Protein AF-A0A952RMD5-F1 (afdb_monomer_lite)

Radius of gyration: 16.38 Å; chains: 1; bounding box: 24×52×46 Å

pLDDT: mean 80.56, std 15.8, range [41.75, 96.69]

Foldseek 3Di:
DDDDPDPDPPPWDFKWKWKAAPVRDIDIWTADPVRDTDDPDDGADFIKMWIQTSVGIDTDPDTDRDPPPCVQAPQCGHPPGHHDDDDD

Secondary structure (DSSP, 8-state):
-PPP-------PPPPEEEEE-TTS-EEEEE--TTS---------SSBEEEEEETTEEEE-SS-BS-S-GGGT--SS--TTPPPP----

Structure (mmCIF, N/CA/C/O backbone):
data_AF-A0A952RMD5-F1
#
_entry.id   AF-A0A952RMD5-F1
#
loop_
_atom_site.group_PDB
_atom_site.id
_atom_site.type_symbol
_atom_site.label_atom_id
_atom_site.label_alt_id
_atom_site.label_comp_id
_atom_site.label_asym_id
_atom_site.label_entity_id
_atom_site.label_seq_id
_atom_site.pdbx_PDB_ins_code
_atom_site.Cartn_x
_atom_site.Cartn_y
_atom_site.Cartn_z
_atom_site.occupancy
_atom_site.B_iso_or_equiv
_atom_site.auth_seq_id
_atom_site.auth_comp_id
_atom_site.auth_asym_id
_atom_site.auth_atom_id
_atom_site.pdbx_PDB_model_num
ATOM 1 N N . MET A 1 1 ? -2.948 35.829 32.812 1.00 41.75 1 MET A N 1
ATOM 2 C CA . MET A 1 1 ? -2.614 35.928 31.375 1.00 41.75 1 MET A CA 1
ATOM 3 C C . MET A 1 1 ? -2.094 34.573 30.922 1.00 41.75 1 MET A C 1
ATOM 5 O O . MET A 1 1 ? -1.058 34.138 31.405 1.00 41.75 1 MET A O 1
ATOM 9 N N . GLN A 1 2 ? -2.876 33.861 30.109 1.00 44.00 2 GLN A N 1
ATOM 10 C CA . GLN A 1 2 ? -2.586 32.503 29.644 1.00 44.00 2 GLN A CA 1
ATOM 11 C C . GLN A 1 2 ? -1.411 32.538 28.655 1.00 44.00 2 GLN A C 1
ATOM 13 O O . GLN A 1 2 ? -1.511 33.169 27.606 1.00 44.00 2 GLN A O 1
ATOM 18 N N . VAL A 1 3 ? -0.305 31.866 28.978 1.00 46.91 3 VAL A N 1
ATOM 19 C CA . VAL A 1 3 ? 0.788 31.631 28.027 1.00 46.91 3 VAL A CA 1
ATOM 20 C C . VAL A 1 3 ? 0.284 30.707 26.915 1.00 46.91 3 VAL A C 1
ATOM 22 O O . VAL A 1 3 ? -0.148 29.580 27.169 1.00 46.91 3 VAL A O 1
ATOM 25 N N . GLY A 1 4 ? 0.271 31.217 25.683 1.00 45.97 4 GLY A N 1
ATOM 26 C CA . GLY A 1 4 ? -0.107 30.460 24.498 1.00 45.97 4 GLY A CA 1
ATOM 27 C C . GLY A 1 4 ? 0.837 29.279 24.319 1.00 45.97 4 GLY A C 1
ATOM 28 O O . GLY A 1 4 ? 2.044 29.457 24.173 1.00 45.97 4 GLY A O 1
ATOM 29 N N . ARG A 1 5 ? 0.291 28.061 24.344 1.00 53.12 5 ARG A N 1
ATOM 30 C CA . ARG A 1 5 ? 1.045 26.879 23.939 1.00 53.12 5 ARG A CA 1
ATOM 31 C C . ARG A 1 5 ? 1.303 26.992 22.446 1.00 53.12 5 ARG A C 1
ATOM 33 O O . ARG A 1 5 ? 0.359 26.973 21.655 1.00 53.12 5 ARG A O 1
ATOM 40 N N . ALA A 1 6 ? 2.575 27.132 22.082 1.00 53.78 6 ALA A N 1
ATOM 41 C CA . ALA A 1 6 ? 3.032 26.816 20.743 1.00 53.78 6 ALA A CA 1
ATOM 42 C C . ALA A 1 6 ? 2.438 25.449 20.385 1.00 53.78 6 ALA A C 1
ATOM 44 O O . ALA A 1 6 ? 2.607 24.485 21.132 1.00 53.78 6 ALA A O 1
ATOM 45 N N . ARG A 1 7 ? 1.664 25.385 19.300 1.00 56.88 7 ARG A N 1
ATOM 46 C CA . ARG A 1 7 ? 1.251 24.098 18.751 1.00 56.88 7 ARG A CA 1
ATOM 47 C C . ARG A 1 7 ? 2.545 23.430 18.310 1.00 56.88 7 ARG A C 1
ATOM 49 O O . ARG A 1 7 ? 3.191 23.920 17.387 1.00 56.88 7 ARG A O 1
ATOM 56 N N . GLU A 1 8 ? 2.954 22.386 19.023 1.00 49.16 8 GLU A N 1
ATOM 57 C CA . GLU A 1 8 ? 3.995 21.474 18.559 1.00 49.16 8 GLU A CA 1
ATOM 58 C C . GLU A 1 8 ? 3.692 21.138 17.091 1.00 49.16 8 GLU A C 1
ATOM 60 O O . GLU A 1 8 ? 2.513 20.941 16.760 1.00 49.16 8 GLU A O 1
ATOM 65 N N . PRO A 1 9 ? 4.689 21.120 16.185 1.00 45.91 9 PRO A N 1
ATOM 66 C CA . PRO A 1 9 ? 4.439 20.645 14.838 1.00 45.91 9 PRO A CA 1
ATOM 67 C C . PRO A 1 9 ? 3.874 19.239 14.992 1.00 45.91 9 PRO A C 1
ATOM 69 O O . PRO A 1 9 ? 4.541 18.354 15.532 1.00 45.91 9 PRO A O 1
ATOM 72 N N . VAL A 1 10 ? 2.618 19.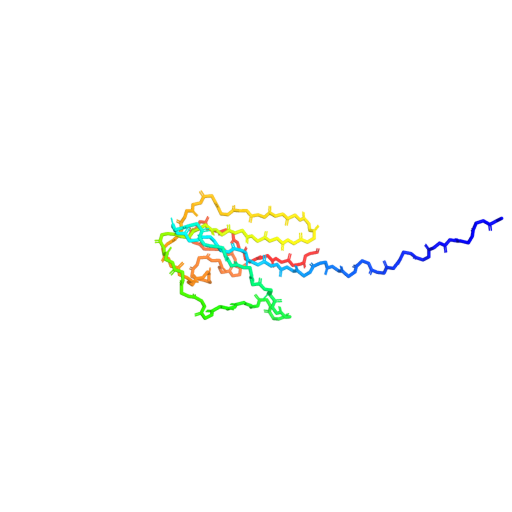046 14.583 1.00 48.44 10 VAL A N 1
ATOM 73 C CA . VAL A 1 10 ? 2.039 17.713 14.474 1.00 48.44 10 VAL A CA 1
ATOM 74 C C . VAL A 1 10 ? 2.941 17.012 13.474 1.00 48.44 10 VAL A C 1
ATOM 76 O O . VAL A 1 10 ? 2.839 17.264 12.275 1.00 48.44 10 VAL A O 1
ATOM 79 N N . ARG A 1 11 ? 3.893 16.204 13.961 1.00 47.12 11 ARG A N 1
ATOM 80 C CA . ARG A 1 11 ? 4.615 15.250 13.123 1.00 47.12 11 ARG A CA 1
ATOM 81 C C . ARG A 1 11 ? 3.510 14.530 12.373 1.00 47.12 11 ARG A C 1
ATOM 83 O O . ARG A 1 11 ? 2.668 13.898 13.012 1.00 47.12 11 ARG A O 1
ATOM 90 N N . ALA A 1 12 ? 3.441 14.723 11.058 1.00 53.00 12 ALA A N 1
ATOM 91 C CA . ALA A 1 12 ? 2.499 13.994 10.234 1.00 53.00 12 ALA A CA 1
ATOM 92 C C . ALA A 1 12 ? 2.662 12.518 10.611 1.00 53.00 12 ALA A C 1
ATOM 94 O O . ALA A 1 12 ? 3.776 11.992 10.568 1.00 53.00 12 ALA A O 1
ATOM 95 N N . ALA A 1 13 ? 1.597 11.892 11.118 1.00 59.56 13 ALA A N 1
ATOM 96 C CA . ALA A 1 13 ? 1.649 10.472 11.431 1.00 59.56 13 ALA A CA 1
ATOM 97 C C . ALA A 1 13 ? 2.103 9.733 10.158 1.00 59.56 13 ALA A C 1
ATOM 99 O O . ALA A 1 13 ? 1.588 10.040 9.079 1.00 59.56 13 ALA A O 1
ATOM 100 N N . PRO A 1 14 ? 3.089 8.825 10.246 1.00 76.94 14 PRO A N 1
ATOM 101 C CA . PRO A 1 14 ? 3.661 8.210 9.059 1.00 76.94 14 PRO A CA 1
ATOM 102 C C . PRO A 1 14 ? 2.582 7.450 8.283 1.00 76.94 14 PRO A C 1
ATOM 104 O O . PRO A 1 14 ? 1.704 6.806 8.868 1.00 76.94 14 PRO A O 1
ATOM 107 N N . VAL A 1 15 ? 2.631 7.549 6.953 1.00 87.50 15 VAL A N 1
ATOM 108 C CA . VAL A 1 15 ? 1.748 6.765 6.089 1.00 87.50 15 VAL A CA 1
ATOM 109 C C . VAL A 1 15 ? 2.095 5.285 6.264 1.00 87.50 15 VAL A C 1
ATOM 111 O O . VAL A 1 15 ? 3.266 4.909 6.320 1.00 87.50 15 VAL A O 1
ATOM 114 N N . SER A 1 16 ? 1.074 4.438 6.358 1.00 91.81 16 SER A N 1
ATOM 115 C CA . SER A 1 16 ? 1.237 2.995 6.542 1.00 91.81 16 SER A CA 1
ATOM 116 C C . SER A 1 16 ? 0.319 2.197 5.630 1.00 91.81 16 SER A C 1
ATOM 118 O O . SER A 1 16 ? -0.777 2.642 5.279 1.00 91.81 16 SER A O 1
ATOM 120 N N . VAL A 1 17 ? 0.772 1.002 5.259 1.00 92.12 17 VAL A N 1
ATOM 121 C CA . VAL A 1 17 ? 0.013 0.041 4.456 1.00 92.12 17 VAL A CA 1
ATOM 122 C C . VAL A 1 17 ? -0.307 -1.173 5.309 1.00 92.12 17 VAL A C 1
ATOM 124 O O . VAL A 1 17 ? 0.598 -1.831 5.818 1.00 92.12 17 VAL A O 1
ATOM 127 N N . THR A 1 18 ? -1.590 -1.492 5.440 1.00 94.81 18 THR A N 1
ATOM 128 C CA . THR A 1 18 ? -2.070 -2.700 6.109 1.00 94.81 18 THR A CA 1
ATOM 129 C C . THR A 1 18 ? -2.581 -3.696 5.079 1.00 94.81 18 THR A C 1
ATOM 131 O O . THR A 1 18 ? -3.484 -3.383 4.304 1.00 94.81 18 THR A O 1
ATOM 134 N N . ILE A 1 19 ? -2.040 -4.912 5.101 1.00 95.00 19 ILE A N 1
ATOM 135 C CA . ILE A 1 19 ? -2.485 -6.042 4.284 1.00 95.00 19 ILE A CA 1
ATOM 136 C C . ILE A 1 19 ? -3.162 -7.065 5.192 1.00 95.00 19 ILE A C 1
ATOM 138 O O . ILE A 1 19 ? -2.637 -7.406 6.246 1.00 95.00 19 ILE A O 1
ATOM 142 N N . THR A 1 20 ? -4.324 -7.562 4.776 1.00 95.75 20 THR A N 1
ATOM 143 C CA . THR A 1 20 ? -5.031 -8.681 5.410 1.00 95.75 20 THR A CA 1
ATOM 144 C C . THR A 1 20 ? -5.137 -9.831 4.423 1.00 95.75 20 THR A C 1
ATOM 146 O O . THR A 1 20 ? -5.619 -9.643 3.306 1.00 95.75 20 THR A O 1
ATOM 149 N N . ASP A 1 21 ? -4.695 -11.013 4.832 1.00 95.75 21 ASP A N 1
ATOM 150 C CA . ASP A 1 21 ? -4.713 -12.224 4.015 1.00 95.75 21 ASP A CA 1
ATOM 151 C C . ASP A 1 21 ? -6.048 -12.987 4.126 1.00 95.75 21 ASP A C 1
ATOM 153 O O . ASP A 1 21 ? -6.901 -12.676 4.962 1.00 95.75 21 ASP A O 1
ATOM 157 N N . VAL A 1 22 ? -6.233 -14.015 3.294 1.00 96.69 22 VAL A N 1
ATOM 158 C CA . VAL A 1 22 ? -7.464 -14.832 3.280 1.00 96.69 22 VAL A CA 1
ATOM 159 C C . VAL A 1 22 ? -7.736 -15.561 4.602 1.00 96.69 22 VAL A C 1
ATOM 161 O O . VAL A 1 22 ? -8.872 -15.920 4.897 1.00 96.69 22 VAL A O 1
ATOM 164 N N . ARG A 1 23 ? -6.702 -15.777 5.419 1.00 95.44 23 ARG A N 1
ATOM 165 C CA . ARG A 1 23 ? -6.793 -16.412 6.741 1.00 95.44 23 ARG A CA 1
ATOM 166 C C . ARG A 1 23 ? -7.010 -15.383 7.857 1.00 95.44 23 ARG A C 1
ATOM 168 O O . ARG A 1 23 ? -6.930 -15.742 9.027 1.00 95.44 23 ARG A O 1
ATOM 175 N N . GLY A 1 24 ? -7.243 -14.116 7.509 1.00 94.50 24 GLY A N 1
ATOM 176 C CA . GLY A 1 24 ? -7.440 -13.020 8.455 1.00 94.50 24 GLY A CA 1
ATOM 177 C C . GLY A 1 24 ? -6.152 -12.515 9.106 1.00 94.50 24 GLY A C 1
ATOM 178 O O . GLY A 1 24 ? -6.222 -11.748 10.063 1.00 94.50 24 GLY A O 1
ATOM 179 N N . ARG A 1 25 ? -4.969 -12.921 8.624 1.00 95.56 25 ARG A N 1
ATOM 180 C CA . ARG A 1 25 ? -3.699 -12.432 9.175 1.00 95.56 25 ARG A CA 1
ATOM 181 C C . ARG A 1 25 ? -3.403 -11.050 8.627 1.00 95.56 25 ARG A C 1
ATOM 183 O O . ARG A 1 25 ? -3.401 -10.856 7.413 1.00 95.56 25 ARG A O 1
ATOM 190 N N . THR A 1 26 ? -3.129 -10.123 9.535 1.00 95.44 26 THR A N 1
ATOM 191 C CA . THR A 1 26 ? -2.827 -8.735 9.214 1.00 95.44 26 THR A CA 1
ATOM 192 C C . THR A 1 26 ? -1.345 -8.437 9.353 1.00 95.44 26 THR A C 1
ATOM 194 O O . THR A 1 26 ? -0.640 -8.995 10.198 1.00 95.44 26 THR A O 1
ATOM 197 N N . GLU A 1 27 ? -0.878 -7.525 8.517 1.00 94.75 27 GLU A N 1
ATOM 198 C CA . GLU A 1 27 ? 0.445 -6.945 8.613 1.00 94.75 27 GLU A CA 1
ATOM 199 C C . GLU A 1 27 ? 0.391 -5.473 8.243 1.00 94.75 27 GLU A C 1
ATOM 201 O O . GLU A 1 27 ? -0.186 -5.113 7.220 1.00 94.75 27 GLU A O 1
ATOM 206 N N . THR A 1 28 ? 1.015 -4.638 9.069 1.00 94.56 28 THR A N 1
ATOM 207 C CA . THR A 1 28 ? 1.129 -3.202 8.830 1.00 94.56 28 THR A CA 1
ATOM 208 C C . THR A 1 28 ? 2.588 -2.852 8.593 1.00 94.56 28 THR A C 1
ATOM 210 O O . THR A 1 28 ? 3.431 -3.080 9.458 1.00 94.56 28 THR A O 1
ATOM 213 N N . MET A 1 29 ? 2.876 -2.272 7.433 1.00 92.44 29 MET A N 1
ATOM 214 C CA . MET A 1 29 ? 4.201 -1.802 7.046 1.00 92.44 29 MET A CA 1
ATOM 215 C C . MET A 1 29 ? 4.216 -0.279 7.052 1.00 92.44 29 MET A C 1
ATOM 217 O O . MET A 1 29 ? 3.296 0.367 6.543 1.00 92.44 29 MET A O 1
ATOM 221 N N . GLN A 1 30 ? 5.272 0.289 7.626 1.00 89.88 30 GLN A N 1
ATOM 222 C CA . GLN A 1 30 ? 5.549 1.714 7.503 1.00 89.88 30 GLN A CA 1
ATOM 223 C C . GLN A 1 30 ? 6.174 1.984 6.141 1.00 89.88 30 GLN A C 1
ATOM 225 O O . GLN A 1 30 ? 6.981 1.191 5.651 1.00 89.88 30 GLN A O 1
ATOM 230 N N . ILE A 1 31 ? 5.785 3.099 5.537 1.00 87.38 31 ILE A N 1
ATOM 231 C CA . ILE A 1 31 ? 6.390 3.554 4.295 1.00 87.38 31 ILE A CA 1
ATOM 232 C C . ILE A 1 31 ? 7.682 4.308 4.641 1.00 87.38 31 ILE A C 1
ATOM 234 O O . ILE A 1 31 ? 7.724 5.056 5.617 1.00 87.38 31 ILE A O 1
ATOM 238 N N . ASN A 1 32 ? 8.751 4.083 3.879 1.00 84.38 32 ASN A N 1
ATOM 239 C CA . ASN A 1 32 ? 9.997 4.831 4.032 1.00 84.38 32 ASN A CA 1
ATOM 240 C C . ASN A 1 32 ? 9.907 6.227 3.385 1.00 84.38 32 ASN A C 1
ATOM 242 O O . ASN A 1 32 ? 8.939 6.549 2.701 1.00 84.38 32 ASN A O 1
ATOM 246 N N . GLU A 1 33 ? 10.946 7.046 3.555 1.00 80.19 33 GLU A N 1
ATOM 247 C CA . GLU A 1 33 ? 10.996 8.415 3.009 1.00 80.19 33 GLU A CA 1
ATOM 248 C C . GLU A 1 33 ? 10.898 8.474 1.474 1.00 80.19 33 GLU A C 1
ATOM 250 O O . GLU A 1 33 ? 10.480 9.482 0.917 1.00 80.19 33 GLU A O 1
ATOM 255 N N . ALA A 1 34 ? 11.235 7.385 0.777 1.00 81.00 34 ALA A N 1
ATOM 256 C CA . ALA A 1 34 ? 11.109 7.270 -0.674 1.00 81.00 34 ALA A CA 1
ATOM 257 C C . ALA A 1 34 ? 9.726 6.759 -1.130 1.00 81.00 34 ALA A C 1
ATOM 259 O O . ALA A 1 34 ? 9.532 6.484 -2.315 1.00 81.00 34 ALA A O 1
ATOM 260 N N . GLY A 1 35 ? 8.771 6.575 -0.213 1.00 78.62 35 GLY A N 1
ATOM 261 C CA . GLY A 1 35 ? 7.433 6.082 -0.538 1.00 78.62 35 GLY A CA 1
ATOM 262 C C . GLY A 1 35 ? 7.340 4.561 -0.727 1.00 78.62 35 GLY A C 1
ATOM 263 O O . GLY A 1 35 ? 6.325 4.074 -1.225 1.00 78.62 35 GLY A O 1
ATOM 264 N N . ASN A 1 36 ? 8.369 3.798 -0.345 1.00 83.12 36 ASN A N 1
ATOM 265 C CA . ASN A 1 36 ? 8.422 2.344 -0.522 1.00 83.12 36 ASN A CA 1
ATOM 266 C C . ASN A 1 36 ? 8.140 1.585 0.782 1.00 83.12 36 ASN A C 1
ATOM 268 O O . ASN A 1 36 ? 8.445 2.056 1.877 1.00 83.12 36 ASN A O 1
ATOM 272 N N . PHE A 1 37 ? 7.604 0.373 0.652 1.00 87.69 37 PHE A N 1
ATOM 273 C CA . PHE A 1 37 ? 7.368 -0.567 1.746 1.00 87.69 37 PHE A CA 1
ATOM 274 C C . PHE A 1 37 ? 7.576 -2.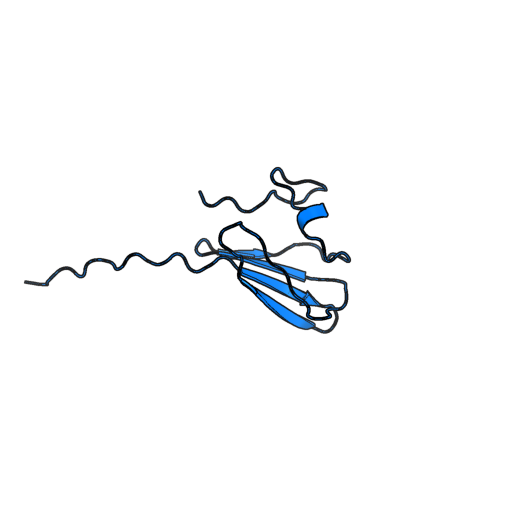002 1.247 1.00 87.69 37 PHE A C 1
ATOM 276 O O . PHE A 1 37 ? 7.397 -2.295 0.066 1.00 87.69 37 PHE A O 1
ATOM 283 N N . SER A 1 38 ? 7.956 -2.904 2.145 1.00 88.00 38 SER A N 1
ATOM 284 C CA . SER A 1 38 ? 8.145 -4.323 1.836 1.00 88.00 38 SER A CA 1
ATOM 285 C C . SER A 1 38 ? 7.978 -5.163 3.095 1.00 88.00 38 SER A C 1
ATOM 287 O O . SER A 1 38 ? 8.286 -4.692 4.189 1.00 88.00 38 SER A O 1
ATOM 289 N N . SER A 1 39 ? 7.578 -6.422 2.932 1.00 87.75 39 SER A N 1
ATOM 290 C CA . SER A 1 39 ? 7.561 -7.408 4.010 1.00 87.75 39 SER A CA 1
ATOM 291 C C . SER A 1 39 ? 8.150 -8.743 3.554 1.00 87.75 39 SER A C 1
ATOM 293 O O . SER A 1 39 ? 8.030 -9.130 2.394 1.00 87.75 39 SER A O 1
ATOM 295 N N . THR A 1 40 ? 8.777 -9.457 4.491 1.00 89.12 40 THR A N 1
ATOM 296 C CA . THR A 1 40 ? 9.221 -10.852 4.344 1.00 89.12 40 THR A CA 1
ATOM 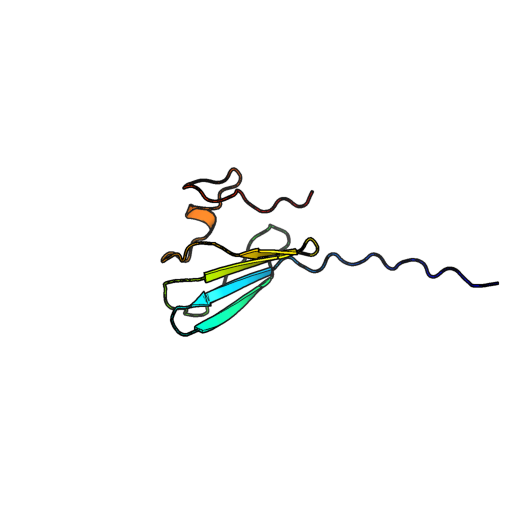297 C C . THR A 1 40 ? 8.197 -11.858 4.878 1.00 89.12 40 THR A C 1
ATOM 299 O O . THR A 1 40 ? 8.402 -13.073 4.795 1.00 89.12 40 THR A O 1
ATOM 302 N N . ARG A 1 41 ? 7.086 -11.385 5.451 1.00 89.69 41 ARG A N 1
ATOM 303 C CA . ARG A 1 41 ? 6.061 -12.235 6.045 1.00 89.69 41 ARG A CA 1
ATOM 304 C C . ARG A 1 41 ? 5.258 -12.927 4.954 1.00 89.69 41 ARG A C 1
ATOM 306 O O . ARG A 1 41 ? 4.826 -12.343 3.964 1.00 89.69 41 ARG A O 1
ATOM 313 N N . ARG A 1 42 ? 5.019 -14.218 5.166 1.00 89.81 42 ARG A N 1
ATOM 314 C CA . ARG A 1 42 ? 4.318 -15.057 4.196 1.00 89.81 42 ARG A CA 1
ATOM 315 C C . ARG A 1 42 ? 2.806 -15.002 4.423 1.00 89.81 42 ARG A C 1
ATOM 317 O O . ARG A 1 42 ? 2.266 -15.698 5.289 1.00 89.81 42 ARG A O 1
ATOM 324 N N . LEU A 1 43 ? 2.135 -14.167 3.638 1.00 91.81 43 LEU A N 1
ATOM 325 C CA . LEU A 1 43 ? 0.677 -14.042 3.592 1.00 91.81 43 LEU A CA 1
ATOM 326 C C . LEU A 1 43 ? 0.091 -14.905 2.464 1.00 91.81 43 LEU A C 1
ATOM 328 O O . LEU A 1 43 ? 0.797 -15.272 1.527 1.00 91.81 43 LEU A O 1
ATOM 332 N N . ASN A 1 44 ? -1.191 -15.264 2.574 1.00 94.44 44 ASN A N 1
ATOM 333 C CA . ASN A 1 44 ? -1.901 -16.014 1.534 1.00 94.44 44 ASN A CA 1
ATOM 334 C C . ASN A 1 44 ? -2.956 -15.145 0.848 1.00 94.44 44 ASN A C 1
ATOM 336 O O . ASN A 1 44 ? -3.867 -14.638 1.504 1.00 94.44 44 ASN A O 1
ATOM 340 N N . ALA A 1 45 ? -2.860 -15.037 -0.473 1.00 91.25 45 ALA A N 1
ATOM 341 C CA . ALA A 1 45 ? -3.894 -14.426 -1.294 1.00 91.25 45 ALA A CA 1
ATOM 342 C C . ALA A 1 45 ? -5.252 -15.148 -1.140 1.00 91.25 45 ALA A C 1
ATOM 344 O O . ALA A 1 45 ? -5.276 -16.342 -0.819 1.00 91.25 45 ALA A O 1
ATOM 345 N N . PRO A 1 46 ? -6.379 -14.473 -1.433 1.00 94.88 46 PRO A N 1
ATOM 346 C CA . PRO A 1 46 ? -6.510 -13.052 -1.780 1.00 94.88 46 PRO A CA 1
ATOM 347 C C . PRO A 1 46 ? -6.188 -12.083 -0.630 1.00 94.88 46 PRO A C 1
ATOM 349 O O . PRO A 1 46 ? -6.364 -12.406 0.543 1.00 94.88 46 PRO A O 1
ATOM 352 N N . TYR A 1 47 ? -5.762 -10.869 -0.981 1.00 94.56 47 TYR A N 1
ATOM 353 C CA . TYR A 1 47 ? -5.420 -9.796 -0.049 1.00 94.56 47 TYR A CA 1
ATOM 354 C C . TYR A 1 47 ? -6.471 -8.690 -0.037 1.00 94.56 47 TYR A C 1
ATOM 356 O O . TYR A 1 47 ? -6.948 -8.262 -1.090 1.00 94.56 47 TYR A O 1
ATOM 364 N N . LYS A 1 48 ? -6.771 -8.175 1.155 1.00 95.12 48 LYS A N 1
ATOM 365 C CA . LYS A 1 48 ? -7.393 -6.862 1.360 1.00 95.12 48 LYS A CA 1
ATOM 366 C C . LYS A 1 48 ? -6.314 -5.878 1.783 1.00 95.12 48 LYS A C 1
ATOM 368 O O . LYS A 1 48 ? -5.477 -6.222 2.613 1.00 95.12 48 LYS A O 1
ATOM 373 N N . VAL A 1 49 ? -6.351 -4.663 1.248 1.00 93.62 49 VAL A N 1
ATOM 374 C CA . VAL A 1 49 ? -5.330 -3.647 1.526 1.00 93.62 49 VAL A CA 1
ATOM 375 C C . VAL A 1 49 ? -5.990 -2.349 1.963 1.00 93.62 49 VAL A C 1
ATOM 377 O O . VAL A 1 49 ? -7.003 -1.932 1.395 1.00 93.62 49 VAL A O 1
ATOM 380 N N . ALA A 1 50 ? -5.402 -1.709 2.965 1.00 92.44 50 ALA A N 1
ATOM 381 C CA . ALA A 1 50 ? -5.744 -0.368 3.402 1.00 92.44 50 ALA A CA 1
ATOM 382 C C . ALA A 1 50 ? -4.478 0.483 3.509 1.00 92.44 50 ALA A C 1
ATOM 384 O O . ALA A 1 50 ? -3.436 -0.003 3.942 1.00 92.44 50 ALA A O 1
ATOM 385 N N . VAL A 1 51 ? -4.581 1.756 3.144 1.00 91.25 51 VAL A N 1
ATOM 386 C CA . VAL A 1 51 ? -3.528 2.747 3.360 1.00 91.25 51 VAL A CA 1
ATOM 387 C C . VAL A 1 51 ? -4.049 3.801 4.317 1.00 91.25 51 VAL A C 1
ATOM 389 O O . VAL A 1 51 ? -5.104 4.391 4.073 1.00 91.25 51 VAL A O 1
ATOM 392 N N . THR A 1 52 ? -3.317 4.035 5.399 1.00 90.88 52 THR A N 1
ATOM 393 C CA . THR A 1 52 ? -3.660 5.028 6.419 1.00 90.88 52 THR A CA 1
ATOM 394 C C . THR A 1 52 ? -2.654 6.165 6.387 1.00 90.88 52 THR A C 1
ATOM 396 O O . THR A 1 52 ? -1.449 5.935 6.385 1.00 90.88 52 THR A O 1
ATOM 399 N N . SER A 1 53 ? -3.169 7.391 6.368 1.00 87.62 53 SER A N 1
ATOM 400 C CA . SER A 1 53 ? -2.421 8.650 6.396 1.00 87.62 53 SER A CA 1
ATOM 401 C C . SER A 1 53 ? -3.040 9.587 7.445 1.00 87.62 53 SER A C 1
ATOM 403 O O . SER A 1 53 ? -4.161 9.329 7.894 1.00 87.62 53 SER A O 1
ATOM 405 N N . PRO A 1 54 ? -2.409 10.724 7.786 1.00 84.25 54 PRO A N 1
ATOM 406 C CA . PRO A 1 54 ? -3.023 11.727 8.663 1.00 84.25 54 PRO A CA 1
ATOM 407 C C . PRO A 1 54 ? -4.346 12.288 8.131 1.00 84.25 54 PRO A C 1
ATOM 409 O O . PRO A 1 54 ? -5.179 12.748 8.905 1.00 84.25 54 PRO A O 1
ATOM 412 N N . LYS A 1 55 ? -4.551 12.246 6.807 1.00 83.81 55 LYS A N 1
ATOM 413 C CA . LYS A 1 55 ? -5.775 12.718 6.143 1.00 83.81 55 LYS A CA 1
ATOM 414 C C . LYS A 1 55 ? -6.904 11.683 6.162 1.00 83.81 55 LYS A C 1
ATOM 416 O O . LYS A 1 55 ? -8.020 11.999 5.761 1.00 83.81 55 LYS A O 1
ATOM 421 N N . GLY 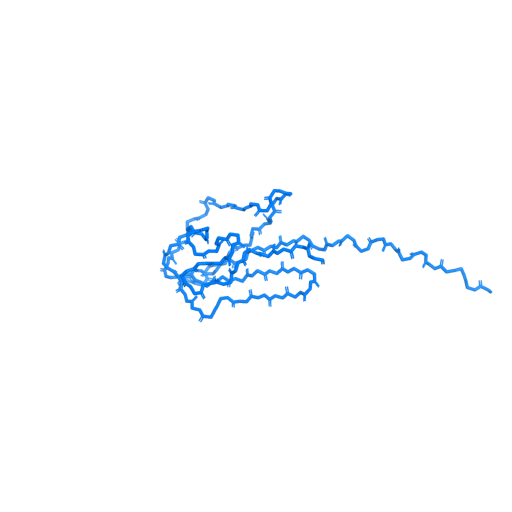A 1 56 ? -6.622 10.454 6.599 1.00 87.12 56 GLY A N 1
ATOM 422 C CA . GLY A 1 56 ? -7.590 9.366 6.686 1.00 87.12 56 GLY A CA 1
ATOM 423 C C . GLY A 1 56 ? -7.096 8.054 6.081 1.00 87.12 56 GLY A C 1
ATOM 424 O O . GLY A 1 56 ? -5.947 7.927 5.637 1.00 87.12 56 GLY A O 1
ATOM 425 N N . THR A 1 57 ? -8.003 7.078 6.054 1.00 90.62 57 THR A N 1
ATOM 426 C CA . THR A 1 57 ? -7.758 5.715 5.572 1.00 90.62 57 THR A CA 1
ATOM 427 C C . THR A 1 57 ? -8.501 5.461 4.267 1.00 90.62 57 THR A C 1
ATOM 429 O O . THR A 1 57 ? -9.690 5.755 4.144 1.00 90.62 57 THR A O 1
ATOM 432 N N . ARG A 1 58 ? -7.810 4.866 3.293 1.00 90.25 58 ARG A N 1
ATOM 433 C CA . ARG A 1 58 ? -8.390 4.390 2.032 1.00 90.25 58 ARG A CA 1
ATOM 434 C C . ARG A 1 58 ? -8.269 2.875 1.979 1.00 90.25 58 ARG A C 1
ATOM 436 O O . ARG A 1 58 ? -7.193 2.338 2.219 1.00 90.25 58 ARG A O 1
ATOM 443 N N . VAL A 1 59 ? -9.363 2.195 1.656 1.00 91.75 59 VAL A N 1
ATOM 444 C CA . VAL A 1 59 ? -9.428 0.729 1.595 1.00 91.75 59 VAL A CA 1
ATOM 445 C C . VAL A 1 59 ? -9.681 0.303 0.155 1.00 91.75 59 VAL A C 1
ATOM 447 O O . VAL A 1 59 ? -10.513 0.899 -0.532 1.00 91.75 59 VAL A O 1
ATOM 450 N N . MET A 1 60 ? -8.972 -0.724 -0.312 1.00 89.50 60 MET A N 1
ATOM 451 C CA . MET A 1 60 ? -9.267 -1.334 -1.605 1.00 89.50 60 MET A CA 1
ATOM 452 C C . MET A 1 60 ? -10.676 -1.928 -1.599 1.00 89.50 60 MET A C 1
ATOM 454 O O . MET A 1 60 ? -11.049 -2.675 -0.697 1.00 89.50 60 MET A O 1
ATOM 458 N N . GLN A 1 61 ? -11.447 -1.637 -2.644 1.00 88.19 61 GLN A N 1
ATOM 459 C CA . GLN A 1 61 ? -12.796 -2.190 -2.804 1.00 88.19 61 GLN A CA 1
ATOM 460 C C . GLN A 1 61 ? -12.789 -3.644 -3.288 1.00 88.19 61 GLN A C 1
ATOM 462 O O . GLN A 1 61 ? -13.758 -4.372 -3.089 1.00 88.19 61 GLN A O 1
ATOM 467 N N . ARG A 1 62 ? -11.702 -4.068 -3.938 1.00 87.94 62 ARG A N 1
ATOM 468 C CA . ARG A 1 62 ? -11.525 -5.418 -4.476 1.00 87.94 62 ARG A CA 1
ATOM 469 C C . ARG A 1 62 ? -10.346 -6.089 -3.798 1.00 87.94 62 ARG A C 1
ATOM 471 O O . ARG A 1 62 ? -9.372 -5.430 -3.445 1.00 87.94 62 ARG A O 1
ATOM 478 N N . THR A 1 63 ? -10.431 -7.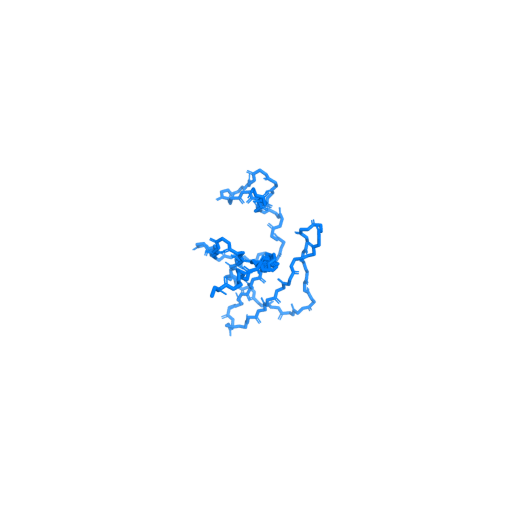403 -3.651 1.00 91.25 63 THR A N 1
ATOM 479 C CA . THR A 1 63 ? -9.278 -8.204 -3.256 1.00 91.25 63 THR A CA 1
ATOM 480 C C . THR A 1 63 ? -8.348 -8.443 -4.435 1.00 91.25 63 THR A C 1
ATOM 482 O O . THR A 1 63 ? -8.808 -8.550 -5.572 1.00 91.25 63 THR A O 1
ATOM 485 N N . ILE A 1 64 ? -7.057 -8.596 -4.158 1.00 91.00 64 ILE A N 1
ATOM 486 C CA . ILE A 1 64 ? -6.033 -8.894 -5.168 1.00 91.00 64 ILE A CA 1
ATOM 487 C C . ILE A 1 64 ? -5.292 -10.188 -4.847 1.00 9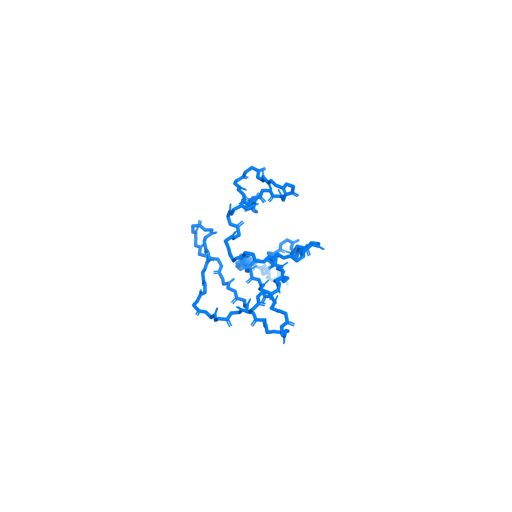1.00 64 ILE A C 1
ATOM 489 O O . ILE A 1 64 ? -5.175 -10.567 -3.686 1.00 91.00 64 ILE A O 1
ATOM 493 N N . ASN A 1 65 ? -4.766 -10.852 -5.877 1.00 91.56 65 ASN A N 1
ATOM 494 C CA . ASN A 1 65 ? -3.984 -12.082 -5.710 1.00 91.56 65 ASN A CA 1
ATOM 495 C C . ASN A 1 65 ? -2.466 -11.848 -5.792 1.00 91.56 65 ASN A C 1
ATOM 497 O O . ASN A 1 65 ? -1.692 -12.693 -5.349 1.00 91.56 65 ASN A O 1
ATOM 501 N N . GLY A 1 66 ? -2.040 -10.710 -6.348 1.00 85.31 66 GLY A N 1
ATOM 502 C CA . GLY A 1 66 ? -0.637 -10.306 -6.427 1.00 85.31 66 GLY A CA 1
ATOM 503 C C . GLY A 1 66 ? -0.193 -9.520 -5.194 1.00 85.31 66 GLY A C 1
ATOM 504 O O . GLY A 1 66 ? -0.990 -8.802 -4.597 1.00 85.31 66 GLY A O 1
ATOM 505 N N . GLY A 1 67 ? 1.080 -9.663 -4.818 1.00 85.00 67 GLY A N 1
ATOM 506 C CA . GLY A 1 67 ? 1.716 -8.855 -3.766 1.00 85.00 67 GLY A CA 1
ATOM 507 C C . GLY A 1 67 ? 2.407 -7.590 -4.289 1.00 85.00 67 GLY A C 1
ATOM 508 O O . GLY A 1 67 ? 2.736 -6.708 -3.500 1.00 85.00 67 GLY A O 1
ATOM 509 N N . ASP A 1 68 ? 2.612 -7.484 -5.607 1.00 86.38 68 ASP A N 1
ATOM 510 C CA . ASP A 1 68 ? 3.210 -6.299 -6.222 1.00 86.38 68 ASP A CA 1
ATOM 511 C C . ASP A 1 68 ? 2.157 -5.206 -6.428 1.00 86.38 68 ASP A C 1
ATOM 513 O O . ASP A 1 68 ? 1.434 -5.162 -7.425 1.00 86.38 68 ASP A O 1
ATOM 517 N N . CYS A 1 69 ? 2.073 -4.311 -5.446 1.00 83.69 69 CYS A N 1
ATOM 518 C CA . CYS A 1 69 ? 1.133 -3.197 -5.459 1.00 83.69 69 CYS A CA 1
ATOM 519 C C . CYS A 1 69 ? 1.449 -2.189 -6.578 1.00 83.69 69 CYS A C 1
ATOM 521 O O . CYS A 1 69 ? 0.542 -1.509 -7.059 1.00 83.69 69 CYS A O 1
ATOM 523 N N . ASN A 1 70 ? 2.710 -2.112 -7.021 1.00 82.44 70 ASN A N 1
ATOM 524 C CA . ASN A 1 70 ? 3.132 -1.184 -8.069 1.00 82.44 70 ASN A CA 1
ATOM 525 C C . ASN A 1 70 ? 2.632 -1.597 -9.457 1.00 82.44 70 ASN A C 1
ATOM 527 O O . ASN A 1 70 ? 2.566 -0.741 -10.335 1.00 82.44 70 ASN A O 1
ATOM 531 N N . GLY A 1 71 ? 2.233 -2.861 -9.637 1.00 81.06 71 GLY A N 1
ATOM 532 C CA . GLY A 1 71 ? 1.672 -3.354 -10.894 1.00 81.06 71 GLY A CA 1
ATOM 533 C C . GLY A 1 71 ? 0.334 -2.708 -11.273 1.00 81.06 71 GLY A C 1
ATOM 534 O O . GLY A 1 71 ? 0.046 -2.579 -12.456 1.00 81.06 71 GLY A O 1
ATOM 535 N N . CYS A 1 72 ? -0.459 -2.260 -10.291 1.00 83.50 72 CYS A N 1
ATOM 536 C CA . CYS A 1 72 ? -1.715 -1.533 -10.536 1.00 83.50 72 CYS A CA 1
ATOM 537 C C . CYS A 1 72 ? -1.642 -0.067 -10.070 1.00 83.50 72 CYS A C 1
ATOM 539 O O . CYS A 1 72 ? -2.215 0.821 -10.694 1.00 83.50 72 CYS A O 1
ATOM 541 N N . HIS A 1 73 ? -0.920 0.221 -8.982 1.00 84.75 73 HIS A N 1
ATOM 542 C CA . HIS A 1 73 ? -0.803 1.570 -8.417 1.00 84.75 73 HIS A CA 1
ATOM 543 C C . HIS A 1 73 ? 0.451 2.295 -8.922 1.00 84.75 73 HIS A C 1
ATOM 545 O O . HIS A 1 73 ? 1.373 2.627 -8.166 1.00 84.75 73 HIS A O 1
ATOM 551 N N . THR A 1 74 ? 0.486 2.554 -10.228 1.00 82.75 74 THR A N 1
ATOM 552 C CA . THR A 1 74 ? 1.524 3.388 -10.847 1.00 82.75 74 THR A CA 1
ATOM 553 C C . THR A 1 74 ? 1.407 4.843 -10.373 1.00 82.75 74 THR A C 1
ATOM 555 O O . THR A 1 74 ? 0.448 5.225 -9.699 1.00 82.75 74 THR A O 1
ATOM 558 N N . GLN A 1 75 ? 2.381 5.692 -10.716 1.00 79.25 75 GLN A N 1
ATOM 559 C CA . GLN A 1 75 ? 2.326 7.123 -10.382 1.00 79.25 75 GLN A CA 1
ATOM 560 C C . GLN A 1 75 ? 1.019 7.781 -10.856 1.00 79.25 75 GLN A C 1
ATOM 562 O O . GLN A 1 75 ? 0.436 8.575 -10.123 1.00 79.25 75 GLN A O 1
ATOM 567 N N . TRP A 1 76 ? 0.541 7.401 -12.040 1.00 78.19 76 TRP A N 1
ATOM 568 C CA . TRP A 1 76 ? -0.653 7.969 -12.671 1.00 78.19 76 TRP A CA 1
ATOM 569 C C . TRP A 1 76 ? -1.930 7.163 -12.396 1.00 78.19 76 TRP A C 1
ATOM 571 O O . TRP A 1 76 ? -3.029 7.655 -12.636 1.00 78.19 76 TRP A O 1
ATOM 581 N N . GLY A 1 77 ? -1.788 5.961 -11.832 1.00 79.31 77 GLY A N 1
ATOM 582 C CA . GLY A 1 77 ? -2.860 4.976 -11.725 1.00 79.31 77 GLY A CA 1
ATOM 583 C C . GLY A 1 77 ? -2.997 4.193 -13.025 1.00 79.31 77 GLY A C 1
ATOM 584 O O . GLY A 1 77 ? -2.957 4.763 -14.112 1.00 79.31 77 GLY A O 1
ATOM 585 N N . ASP A 1 78 ? -3.123 2.875 -12.917 1.00 77.88 78 ASP A N 1
ATOM 586 C CA . ASP A 1 78 ? -3.329 1.981 -14.055 1.00 77.88 78 ASP A CA 1
ATOM 587 C C . ASP A 1 78 ? -4.297 0.853 -13.656 1.00 77.88 78 ASP A C 1
ATOM 589 O O . ASP A 1 78 ? -4.638 0.696 -12.482 1.00 77.88 78 ASP A O 1
ATOM 593 N N . ALA A 1 79 ? -4.797 0.083 -14.622 1.00 75.88 79 ALA A N 1
ATOM 594 C CA . ALA A 1 79 ? -5.680 -1.067 -14.398 1.00 75.88 79 ALA A CA 1
ATOM 595 C C . ALA A 1 79 ? -6.937 -0.756 -13.546 1.00 75.88 79 ALA A C 1
ATOM 597 O O . ALA A 1 79 ? -7.447 -1.610 -12.816 1.00 75.88 79 ALA A O 1
ATOM 598 N N . GLY A 1 80 ? -7.446 0.480 -13.623 1.00 73.62 80 GLY A N 1
ATOM 599 C CA . GLY A 1 80 ? -8.603 0.944 -12.847 1.00 73.62 80 GLY A CA 1
ATOM 600 C C . GLY A 1 80 ? -8.307 1.243 -11.372 1.00 73.62 80 GLY A C 1
ATOM 601 O O . GLY A 1 80 ? -9.238 1.466 -10.596 1.00 73.62 80 GLY A O 1
ATOM 602 N N . ALA A 1 81 ? -7.034 1.255 -10.971 1.00 80.56 81 ALA A N 1
ATOM 603 C CA . ALA A 1 81 ? -6.599 1.627 -9.636 1.00 80.56 81 ALA A CA 1
ATOM 604 C C . ALA A 1 81 ? -6.211 3.120 -9.568 1.00 80.56 81 ALA A C 1
ATOM 606 O O . ALA A 1 81 ? -5.648 3.658 -10.523 1.00 80.56 81 ALA A O 1
ATOM 607 N N . PRO A 1 82 ? -6.470 3.816 -8.442 1.00 78.31 82 PRO A N 1
ATOM 608 C CA . PRO A 1 82 ? -5.956 5.166 -8.236 1.00 78.31 82 PRO A CA 1
ATOM 609 C C . PRO A 1 82 ? -4.426 5.188 -8.284 1.00 78.31 82 PRO A C 1
ATOM 611 O O . PRO A 1 82 ? -3.781 4.240 -7.823 1.00 78.31 82 PRO A O 1
ATOM 614 N N . GLY A 1 83 ? -3.858 6.297 -8.761 1.00 76.00 83 GLY A N 1
ATOM 615 C CA . GLY A 1 83 ? -2.421 6.543 -8.670 1.00 76.00 83 GLY A CA 1
ATOM 616 C C . GLY A 1 83 ? -1.907 6.581 -7.230 1.00 76.00 83 GLY A C 1
ATOM 617 O O . GLY A 1 83 ? -2.678 6.552 -6.260 1.00 76.00 83 GLY A O 1
ATOM 618 N N . ARG A 1 84 ? -0.580 6.634 -7.090 1.00 77.12 84 ARG A N 1
ATOM 619 C CA . ARG A 1 84 ? 0.095 6.705 -5.785 1.00 77.12 84 ARG A CA 1
ATOM 620 C C . ARG A 1 84 ? -0.435 7.867 -4.942 1.00 77.12 84 ARG A C 1
ATOM 622 O O . ARG A 1 84 ? -0.838 8.906 -5.461 1.00 77.12 84 ARG A O 1
ATOM 629 N N . ILE A 1 85 ? -0.420 7.696 -3.621 1.00 70.62 85 ILE A N 1
ATOM 630 C CA . ILE A 1 85 ? -0.769 8.785 -2.707 1.00 70.62 85 ILE A CA 1
ATOM 631 C C . ILE A 1 85 ? 0.313 9.860 -2.821 1.00 70.62 85 ILE A C 1
ATOM 633 O O . ILE A 1 85 ? 1.463 9.607 -2.477 1.00 70.62 85 ILE A O 1
ATOM 637 N N . ALA A 1 86 ? -0.063 11.039 -3.311 1.00 62.06 86 ALA A N 1
ATOM 638 C CA . ALA A 1 86 ? 0.779 12.224 -3.262 1.00 62.06 86 ALA A CA 1
ATOM 639 C C . ALA A 1 86 ? 0.521 12.967 -1.945 1.00 62.06 86 ALA A C 1
ATOM 641 O O . ALA A 1 86 ? -0.631 13.228 -1.582 1.00 62.06 86 ALA A O 1
ATOM 642 N N . GLU A 1 87 ? 1.585 13.317 -1.231 1.00 47.62 87 GLU A N 1
ATOM 643 C CA . GLU A 1 87 ? 1.512 14.296 -0.151 1.00 47.62 87 GLU A CA 1
ATOM 644 C C . GLU A 1 87 ? 1.284 15.669 -0.797 1.00 47.62 87 GLU A C 1
ATOM 646 O O . GLU A 1 87 ? 2.186 16.229 -1.410 1.00 47.62 87 GLU A O 1
ATOM 651 N N . SER A 1 88 ? 0.041 16.158 -0.773 1.00 41.94 88 SER A N 1
ATOM 652 C CA . SER A 1 88 ? -0.306 17.536 -1.175 1.00 41.94 88 SER A CA 1
ATOM 653 C C . SER A 1 88 ? -0.425 18.445 0.034 1.00 41.94 88 SER A C 1
ATOM 655 O O . SER A 1 88 ? -1.056 17.986 1.018 1.00 41.94 88 SER A O 1
#

Sequence (88 aa):
MQVGRAREPVRAAPVSVTITDVRGRTETMQINEAGNFSSTRRLNAPYKVAVTSPKGTRVMQRTINGGDCNGCHTQWGDAGAPGRIAES